Protein AF-A0A182EW85-F1 (afdb_monomer_lite)

pLDDT: mean 74.06, std 19.71, range [30.92, 94.31]

Secondary structure (DSSP, 8-state):
----B--PPBTTB--GGG--SPPBTTB-GGGEEET---TTSPPPSSGGGPPP-SEE-S---TT-GGGSS----EEEEEGGGTEEEEE-HHHHHHTT-EE-TT-SBGGG----SS-TTS----------B--B---

Organism: Onchocerca ochengi (NCBI:txid42157)

Sequence (135 aa):
SLIATLTRWKEDSPGPESRVSGAVCGQDPRYCENPVSVKPYEWPDDITQWPICKQRTLFVPENVVHMQCEITGRPCCIQLHGQCRITTRDYCDFVEGYFHENATLCSQVTLSSLLLLLTSVSLHMVVTAQKAVSQ

InterPro domains:
  IPR051512 Inactive Rhomboid [PTHR45965] (3-109)

Radius of gyration: 15.82 Å; chains: 1; bounding box: 42×37×42 Å

Structure (mmCIF, N/CA/C/O backbone):
data_AF-A0A182EW85-F1
#
_entry.id   AF-A0A182EW85-F1
#
loop_
_atom_site.group_PDB
_atom_site.id
_atom_site.type_symbol
_atom_site.label_atom_id
_atom_site.label_alt_id
_atom_site.label_comp_id
_atom_site.label_asym_id
_atom_site.label_entity_id
_atom_site.label_seq_id
_atom_site.pdbx_PDB_ins_code
_atom_site.Cartn_x
_atom_site.Cartn_y
_atom_site.Cartn_z
_atom_site.occupancy
_atom_site.B_iso_or_equiv
_atom_site.auth_seq_id
_atom_site.auth_comp_id
_atom_site.auth_asym_id
_atom_site.auth_atom_id
_atom_site.pdbx_PDB_model_num
ATOM 1 N N . SER A 1 1 ? -5.150 17.463 9.390 1.00 34.34 1 SER A N 1
ATOM 2 C CA . SER A 1 1 ? -5.128 16.078 8.886 1.00 34.34 1 SER A CA 1
ATOM 3 C C . SER A 1 1 ? -5.538 16.065 7.427 1.00 34.34 1 SER A C 1
ATOM 5 O O . SER A 1 1 ? -6.711 16.252 7.134 1.00 34.34 1 SER A O 1
ATOM 7 N N . LEU A 1 2 ? -4.576 15.973 6.506 1.00 38.72 2 LEU A N 1
ATOM 8 C CA . LEU A 1 2 ? -4.855 15.973 5.069 1.00 38.72 2 LEU A CA 1
ATOM 9 C C . LEU A 1 2 ? -5.273 14.565 4.636 1.00 38.72 2 LEU A C 1
ATOM 11 O O . LEU A 1 2 ? -4.494 13.619 4.713 1.00 38.72 2 LEU A O 1
ATOM 15 N N . ILE A 1 3 ? -6.529 14.440 4.210 1.00 44.56 3 ILE A N 1
ATOM 16 C CA . ILE A 1 3 ? -7.069 13.230 3.594 1.00 44.56 3 ILE A CA 1
ATOM 17 C C . ILE A 1 3 ? -6.545 13.195 2.154 1.00 44.56 3 ILE A C 1
ATOM 19 O O . ILE A 1 3 ? -7.047 13.907 1.293 1.00 44.56 3 ILE A O 1
ATOM 23 N N . ALA A 1 4 ? -5.487 12.410 1.964 1.00 45.41 4 ALA A N 1
ATOM 24 C CA . ALA A 1 4 ? -4.937 11.803 0.752 1.00 45.41 4 ALA A CA 1
ATOM 25 C C . ALA A 1 4 ? -5.595 12.035 -0.635 1.00 45.41 4 ALA A C 1
ATOM 27 O O . ALA A 1 4 ? -6.814 12.110 -0.728 1.00 45.41 4 ALA A O 1
ATOM 28 N N . THR A 1 5 ? -4.826 11.961 -1.744 1.00 40.28 5 THR A N 1
ATOM 29 C CA . THR A 1 5 ? -5.319 12.013 -3.153 1.00 40.28 5 THR A CA 1
ATOM 30 C C . THR A 1 5 ? -5.075 10.691 -3.931 1.00 40.28 5 THR A C 1
ATOM 32 O O . THR A 1 5 ? -4.118 9.985 -3.654 1.00 40.28 5 THR A O 1
ATOM 35 N N . LEU A 1 6 ? -5.988 10.275 -4.830 1.00 49.28 6 LEU A N 1
ATOM 36 C CA . LEU A 1 6 ? -5.837 9.084 -5.688 1.00 49.28 6 LEU A CA 1
ATOM 37 C C . LEU A 1 6 ? -5.492 9.618 -7.071 1.00 49.28 6 LEU A C 1
ATOM 39 O O . LEU A 1 6 ? -6.305 10.346 -7.643 1.00 49.28 6 LEU A O 1
ATOM 43 N N . THR A 1 7 ? -4.340 9.247 -7.612 1.00 49.81 7 THR A N 1
ATOM 44 C CA . THR A 1 7 ? -4.002 9.572 -8.998 1.00 49.81 7 THR A CA 1
ATOM 45 C C . THR A 1 7 ? -4.468 8.417 -9.869 1.00 49.81 7 THR A C 1
ATOM 47 O O . THR A 1 7 ? -3.888 7.341 -9.823 1.00 49.81 7 THR A O 1
ATOM 50 N N . ARG A 1 8 ? -5.550 8.605 -10.630 1.00 54.75 8 ARG A N 1
ATOM 51 C CA . ARG A 1 8 ? -5.900 7.696 -11.730 1.00 54.75 8 ARG A CA 1
ATOM 52 C C . ARG A 1 8 ? -5.219 8.188 -12.997 1.00 54.75 8 ARG A C 1
ATOM 54 O O . ARG A 1 8 ? -5.334 9.370 -13.319 1.00 54.75 8 ARG A O 1
ATOM 61 N N . TRP A 1 9 ? -4.552 7.284 -13.703 1.00 63.78 9 TRP A N 1
ATOM 62 C CA . TRP A 1 9 ? -4.160 7.534 -15.084 1.00 63.78 9 TRP A CA 1
ATOM 63 C C . TRP A 1 9 ? -5.412 7.452 -15.956 1.00 63.78 9 TRP A C 1
ATOM 65 O O . TRP A 1 9 ? -6.388 6.787 -15.598 1.00 63.78 9 TRP A O 1
ATOM 75 N N . LYS A 1 10 ? -5.424 8.182 -17.064 1.00 59.06 10 LYS A N 1
ATOM 76 C CA . LYS A 1 10 ? -6.535 8.114 -18.012 1.00 59.06 10 LYS A CA 1
ATOM 77 C C . LYS A 1 10 ? -6.155 7.186 -19.164 1.00 59.06 10 LYS A C 1
ATOM 79 O O . LYS A 1 10 ? -4.975 7.008 -19.439 1.00 59.06 10 LYS A O 1
ATOM 84 N N . GLU A 1 11 ? -7.138 6.623 -19.860 1.00 68.44 11 GLU A N 1
ATOM 85 C CA . GLU A 1 11 ? -6.886 5.745 -21.017 1.00 68.44 11 GLU A CA 1
ATOM 86 C C . GLU A 1 11 ? -6.119 6.453 -22.148 1.00 68.44 11 GLU A C 1
ATOM 88 O O . GLU A 1 11 ? -5.304 5.835 -22.825 1.00 68.44 11 GLU A O 1
ATOM 93 N N . ASP A 1 12 ? -6.330 7.761 -22.316 1.00 70.88 12 ASP A N 1
ATOM 94 C CA . ASP A 1 12 ? -5.635 8.622 -23.281 1.00 70.88 12 ASP A CA 1
ATOM 95 C C . ASP A 1 12 ? -4.228 9.051 -22.822 1.00 70.88 12 ASP A C 1
ATOM 97 O O . ASP A 1 12 ? -3.458 9.611 -23.601 1.00 70.88 12 ASP A O 1
ATOM 101 N N . SER A 1 13 ? -3.877 8.790 -21.561 1.00 67.00 13 SER A N 1
ATOM 102 C CA . SER A 1 13 ? -2.577 9.098 -20.953 1.00 67.00 13 SER A CA 1
ATOM 103 C C . SER A 1 13 ? -2.220 8.038 -19.901 1.00 67.00 13 SER A C 1
ATOM 105 O O . SER A 1 13 ? -2.213 8.328 -18.696 1.00 67.00 13 SER A O 1
ATOM 107 N N . PRO A 1 14 ? -1.977 6.786 -20.340 1.00 72.44 14 PRO A N 1
ATOM 108 C CA . PRO A 1 14 ? -1.742 5.685 -19.427 1.00 72.44 14 PRO A CA 1
ATOM 109 C C . PRO A 1 14 ? -0.405 5.861 -18.708 1.00 72.44 14 PRO A C 1
ATOM 111 O O . PRO A 1 14 ? 0.536 6.484 -19.210 1.00 72.44 14 PRO A O 1
ATOM 114 N N . GLY A 1 15 ? -0.327 5.291 -17.512 1.00 69.88 15 GLY A N 1
ATOM 115 C CA . GLY A 1 15 ? 0.903 5.234 -16.747 1.00 69.88 15 GLY A CA 1
ATOM 116 C C . GLY A 1 15 ? 1.943 4.307 -17.390 1.00 69.88 15 GLY A C 1
ATOM 117 O O . GLY A 1 15 ? 1.720 3.705 -18.447 1.00 69.88 15 GLY A O 1
ATOM 118 N N . PRO A 1 16 ? 3.103 4.151 -16.734 1.00 73.75 16 PRO A N 1
ATOM 119 C CA . PRO A 1 16 ? 4.112 3.174 -17.129 1.00 73.75 16 PRO A CA 1
ATOM 120 C C . PRO A 1 16 ? 3.499 1.783 -17.364 1.00 73.75 16 PRO A C 1
ATOM 122 O O . PRO A 1 16 ? 2.570 1.392 -16.661 1.00 73.75 16 PRO A O 1
ATOM 125 N N . GLU A 1 17 ? 4.016 1.046 -18.351 1.00 77.25 17 GLU A N 1
ATOM 126 C CA . GLU A 1 17 ? 3.498 -0.276 -18.764 1.00 77.25 17 GLU A CA 1
ATOM 127 C C . GLU A 1 17 ? 2.049 -0.264 -19.290 1.00 77.25 17 GLU A C 1
ATOM 129 O O . GLU A 1 17 ? 1.390 -1.297 -19.323 1.00 77.25 17 GLU A O 1
ATOM 134 N N . SER A 1 18 ? 1.559 0.888 -19.761 1.00 78.19 18 SER A N 1
ATOM 135 C CA . SER A 1 18 ? 0.183 1.068 -20.260 1.00 78.19 18 SER A CA 1
ATOM 136 C C . SER A 1 18 ? -0.898 0.851 -19.195 1.00 78.19 18 SER A C 1
ATOM 138 O O . SER A 1 18 ? -2.044 0.547 -19.524 1.00 78.19 18 SER A O 1
ATOM 140 N N . ARG A 1 19 ? -0.543 1.009 -17.915 1.00 76.81 19 ARG A N 1
ATOM 141 C CA . ARG A 1 19 ? -1.487 0.857 -16.809 1.00 76.81 19 ARG A CA 1
ATOM 142 C C . ARG A 1 19 ? -2.470 2.018 -16.748 1.00 76.81 19 ARG A C 1
ATOM 144 O O . ARG A 1 19 ? -2.070 3.182 -16.819 1.00 76.81 19 ARG A O 1
ATOM 151 N N . VAL A 1 20 ? -3.748 1.708 -16.564 1.00 73.56 20 VAL A N 1
ATOM 152 C CA . VAL A 1 20 ? -4.812 2.713 -16.368 1.00 73.56 20 VAL A CA 1
ATOM 153 C C . VAL A 1 20 ? -5.133 2.885 -14.888 1.00 73.56 20 VAL A C 1
ATOM 155 O O . VAL A 1 20 ? -5.518 3.968 -14.437 1.00 73.56 20 VAL A O 1
ATOM 158 N N . SER A 1 21 ? -4.875 1.849 -14.094 1.00 69.19 21 SER A N 1
ATOM 159 C CA . SER A 1 21 ? -4.920 1.947 -12.645 1.00 69.19 21 SER A CA 1
ATOM 160 C C . SER A 1 21 ? -3.631 2.582 -12.109 1.00 69.19 21 SER A C 1
ATOM 162 O O . SER A 1 21 ? -2.514 2.229 -12.486 1.00 69.19 21 SER A O 1
ATOM 164 N N . GLY A 1 22 ? -3.792 3.590 -11.252 1.00 64.56 22 GLY A N 1
ATOM 165 C CA . GLY A 1 22 ? -2.688 4.366 -10.693 1.00 64.56 22 GLY A CA 1
ATOM 166 C C . GLY A 1 22 ? -1.831 3.606 -9.690 1.00 64.56 22 GLY A C 1
ATOM 1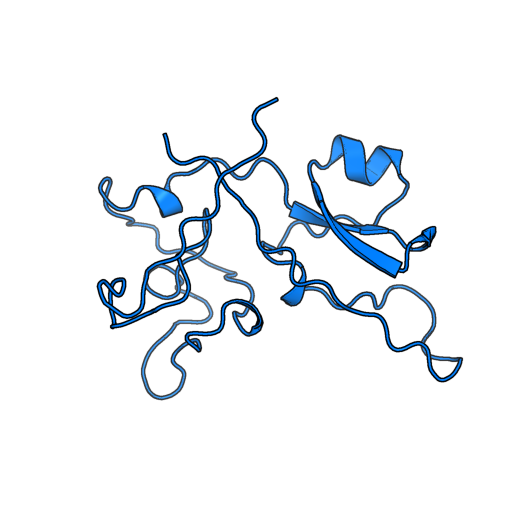67 O O . GLY A 1 22 ? -2.301 2.677 -9.036 1.00 64.56 22 GLY A O 1
ATOM 168 N N . ALA A 1 23 ? -0.582 4.050 -9.526 1.00 65.19 23 ALA A N 1
ATOM 169 C CA . ALA A 1 23 ? 0.268 3.560 -8.453 1.00 65.19 23 ALA A CA 1
ATOM 170 C C . ALA A 1 23 ? -0.246 4.051 -7.092 1.00 65.19 23 ALA A C 1
ATOM 172 O O . ALA A 1 23 ? -0.733 5.178 -6.959 1.00 65.19 23 ALA A O 1
ATOM 173 N N . VAL A 1 24 ? -0.139 3.189 -6.085 1.00 74.56 24 VAL A N 1
ATOM 174 C CA . VAL A 1 24 ? -0.579 3.464 -4.717 1.00 74.56 24 VAL A CA 1
ATOM 175 C C . VAL A 1 24 ? 0.650 3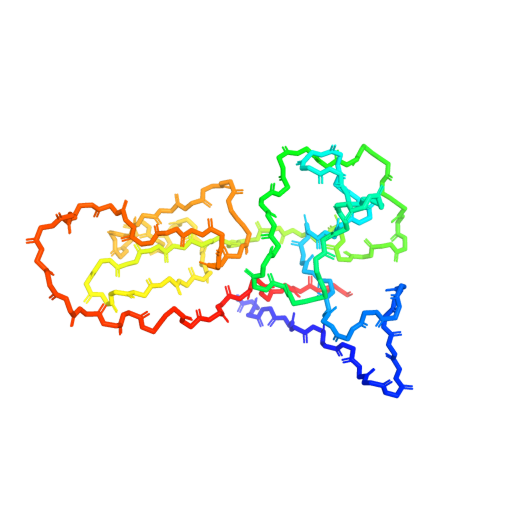.798 -3.886 1.00 74.56 24 VAL A C 1
ATOM 177 O O . VAL A 1 24 ? 1.751 3.323 -4.156 1.00 74.56 24 VAL A O 1
ATOM 180 N N . CYS A 1 25 ? 0.488 4.639 -2.871 1.00 78.81 25 CYS A N 1
ATOM 181 C CA . CYS A 1 25 ? 1.606 4.954 -1.999 1.00 78.81 25 CYS A CA 1
ATOM 182 C C . CYS A 1 25 ? 2.236 3.705 -1.386 1.00 78.81 25 CYS A C 1
ATOM 184 O O . CYS A 1 25 ? 1.555 2.882 -0.775 1.00 78.81 25 CYS A O 1
ATOM 186 N N . GLY A 1 26 ? 3.547 3.577 -1.570 1.00 80.44 26 GLY A N 1
ATOM 187 C CA . GLY A 1 26 ? 4.341 2.471 -1.060 1.00 80.44 26 GLY A CA 1
ATOM 188 C C . GLY A 1 26 ? 4.067 1.135 -1.750 1.00 80.44 26 GLY A C 1
ATOM 189 O O . GLY A 1 26 ? 4.593 0.118 -1.287 1.00 80.44 26 GLY A O 1
ATOM 190 N N . GLN A 1 27 ? 3.276 1.114 -2.833 1.00 84.19 27 GLN A N 1
ATOM 191 C CA . GLN A 1 27 ? 2.995 -0.091 -3.599 1.00 84.19 27 GLN A CA 1
ATOM 192 C C . GLN A 1 27 ? 3.014 0.156 -5.107 1.00 84.19 27 GLN A C 1
ATOM 194 O O . GLN A 1 27 ? 2.212 0.897 -5.671 1.00 84.19 27 GLN A O 1
ATOM 199 N N . ASP A 1 28 ? 3.932 -0.543 -5.758 1.00 87.12 28 ASP A N 1
ATOM 200 C CA . ASP A 1 28 ? 4.111 -0.540 -7.197 1.00 87.12 28 ASP A CA 1
ATOM 201 C C . ASP A 1 28 ? 4.721 -1.894 -7.598 1.00 87.12 28 ASP A C 1
ATOM 203 O O . ASP A 1 28 ? 5.746 -2.279 -7.018 1.00 87.12 28 ASP A O 1
ATOM 207 N N . PRO A 1 29 ? 4.123 -2.620 -8.560 1.00 90.00 29 PRO A N 1
ATOM 208 C CA . PRO A 1 29 ? 4.611 -3.922 -9.009 1.00 90.00 29 PRO A CA 1
ATOM 209 C C . PRO A 1 29 ? 6.083 -3.908 -9.443 1.00 90.00 29 PRO A C 1
ATOM 211 O O . PRO A 1 29 ? 6.792 -4.896 -9.256 1.00 90.00 29 PRO A O 1
ATOM 214 N N . ARG A 1 30 ? 6.562 -2.775 -9.974 1.00 89.69 30 ARG A N 1
ATOM 215 C CA . ARG A 1 30 ? 7.932 -2.600 -10.484 1.00 89.69 30 ARG A CA 1
ATOM 216 C C . ARG A 1 30 ? 8.980 -2.533 -9.376 1.00 89.69 30 ARG A C 1
ATOM 218 O O . ARG A 1 30 ? 10.158 -2.752 -9.634 1.00 89.69 30 ARG A O 1
ATOM 225 N N . TYR A 1 31 ? 8.557 -2.220 -8.152 1.00 91.50 31 TYR A N 1
ATOM 226 C CA . TYR A 1 31 ? 9.433 -1.994 -7.000 1.00 91.50 31 TYR A CA 1
ATOM 227 C C . TYR A 1 31 ? 9.186 -3.012 -5.873 1.00 91.50 31 TYR A C 1
ATOM 229 O O . TYR A 1 31 ? 9.596 -2.786 -4.730 1.00 91.50 31 TYR A O 1
ATOM 237 N N . CYS A 1 32 ? 8.533 -4.138 -6.184 1.00 92.19 32 CYS A N 1
ATOM 238 C CA . CYS A 1 32 ? 8.324 -5.250 -5.262 1.00 92.19 32 CYS A CA 1
ATOM 239 C C . CYS A 1 32 ? 9.207 -6.457 -5.618 1.00 92.19 32 CYS A C 1
ATOM 241 O O . CYS A 1 32 ? 9.131 -6.989 -6.722 1.00 92.19 32 CYS A O 1
ATOM 243 N N . GLU A 1 33 ? 10.014 -6.920 -4.664 1.00 94.31 33 GLU A N 1
ATOM 244 C CA . GLU A 1 33 ? 10.867 -8.109 -4.799 1.00 94.31 33 GLU A CA 1
ATOM 245 C C . GLU A 1 33 ? 10.128 -9.401 -4.421 1.00 94.31 33 GLU A C 1
ATOM 247 O O . GLU A 1 33 ? 10.491 -10.489 -4.865 1.00 94.31 33 GLU A O 1
ATOM 252 N N . ASN A 1 34 ? 9.076 -9.308 -3.601 1.00 93.62 34 ASN A N 1
ATOM 253 C CA . ASN A 1 34 ? 8.292 -10.470 -3.193 1.00 93.62 34 ASN A CA 1
ATOM 254 C C . ASN A 1 34 ? 6.812 -10.112 -2.954 1.00 93.62 34 ASN A C 1
ATOM 256 O O . ASN A 1 34 ? 6.520 -9.454 -1.950 1.00 93.62 34 ASN A O 1
ATOM 260 N N . PRO A 1 35 ? 5.872 -10.579 -3.800 1.00 94.12 35 PRO A N 1
ATOM 261 C CA . PRO A 1 35 ? 6.101 -11.305 -5.052 1.00 94.12 35 PRO A CA 1
ATOM 262 C C . PRO A 1 35 ? 6.544 -10.361 -6.179 1.00 94.12 35 PRO A C 1
ATOM 264 O O . PRO A 1 35 ? 5.980 -9.285 -6.351 1.00 94.12 35 PRO A O 1
ATOM 267 N N . VAL A 1 36 ? 7.519 -10.786 -6.977 1.00 93.62 36 VAL A N 1
ATOM 268 C CA . VAL A 1 36 ? 7.948 -10.050 -8.174 1.00 93.62 36 VAL A CA 1
ATOM 269 C C . VAL A 1 36 ? 6.828 -10.023 -9.228 1.00 93.62 36 VAL A C 1
ATOM 271 O O . VAL A 1 36 ? 6.140 -11.023 -9.427 1.00 93.62 36 VAL A O 1
ATOM 274 N N . SER A 1 37 ? 6.673 -8.894 -9.927 1.00 92.88 37 SER A N 1
ATOM 275 C CA . SER A 1 37 ? 5.769 -8.748 -11.077 1.00 92.88 37 SER A CA 1
ATOM 276 C C . SER A 1 37 ? 6.538 -8.864 -12.393 1.00 92.88 37 SER A C 1
ATOM 278 O O . SER A 1 37 ? 6.984 -7.862 -12.946 1.00 92.88 37 SER A O 1
ATOM 280 N N . VAL A 1 38 ? 6.699 -10.081 -12.908 1.00 92.38 38 VAL A N 1
ATOM 281 C CA . VAL A 1 38 ? 7.330 -10.345 -14.216 1.00 92.38 38 VAL A CA 1
ATOM 282 C C . VAL A 1 38 ? 6.598 -11.462 -14.940 1.00 92.38 38 VAL A C 1
ATOM 284 O O . VAL A 1 38 ? 5.975 -12.313 -14.306 1.00 92.38 38 VAL A O 1
ATOM 287 N N . LYS A 1 39 ? 6.712 -11.506 -16.271 1.00 90.12 39 LYS A N 1
ATOM 288 C CA . LYS A 1 39 ? 6.093 -12.560 -17.086 1.00 90.12 39 LYS A CA 1
ATOM 289 C C . LYS A 1 39 ? 6.508 -13.964 -16.623 1.00 90.12 39 LYS A C 1
ATOM 291 O O . LYS A 1 39 ? 7.698 -14.190 -16.398 1.00 90.12 39 LYS A O 1
ATOM 296 N N . PRO A 1 40 ? 5.565 -14.924 -16.538 1.00 90.75 40 PRO A N 1
ATOM 297 C CA . PRO A 1 40 ? 4.131 -14.821 -16.862 1.00 90.75 40 PRO A CA 1
ATOM 298 C C . PRO A 1 40 ? 3.231 -14.357 -15.694 1.00 90.75 40 PRO A C 1
ATOM 300 O O . PRO A 1 40 ? 2.017 -14.297 -15.856 1.00 90.75 40 PRO A O 1
ATOM 303 N N . TYR A 1 41 ? 3.797 -14.045 -14.527 1.00 90.62 41 TYR A N 1
ATOM 304 C CA . TYR A 1 41 ? 3.084 -13.704 -13.289 1.00 90.62 41 TYR A CA 1
ATOM 305 C C . TYR A 1 41 ? 3.081 -12.189 -13.029 1.00 90.62 41 TYR A C 1
ATOM 307 O O . TYR A 1 41 ? 3.399 -11.722 -11.934 1.00 90.62 41 TYR A O 1
ATOM 315 N N . GLU A 1 42 ? 2.764 -11.408 -14.060 1.00 92.50 42 GLU A N 1
ATOM 316 C CA . GLU A 1 42 ? 2.633 -9.957 -13.932 1.00 92.50 42 GLU A CA 1
ATOM 317 C C . GLU A 1 42 ? 1.441 -9.630 -13.032 1.00 92.50 42 GLU A C 1
ATOM 319 O O . GLU A 1 42 ? 0.377 -10.250 -13.125 1.00 92.50 42 GLU A O 1
ATOM 324 N N . TRP A 1 43 ? 1.605 -8.647 -12.149 1.00 91.31 43 TRP A N 1
ATOM 325 C CA . TRP A 1 43 ? 0.477 -8.163 -11.370 1.00 91.31 43 TRP A CA 1
ATOM 326 C C . TRP A 1 43 ? -0.543 -7.549 -12.336 1.00 91.31 43 TRP A C 1
ATOM 328 O O . TRP A 1 43 ? -0.153 -6.810 -13.243 1.00 91.31 43 TRP A O 1
ATOM 338 N N . PRO A 1 44 ? -1.842 -7.808 -12.168 1.00 89.56 44 PRO A N 1
ATOM 339 C CA . PRO A 1 44 ? -2.868 -7.287 -13.069 1.00 89.56 44 PRO A CA 1
ATOM 340 C C . PRO A 1 44 ? -2.948 -5.757 -13.014 1.00 89.56 44 PRO A C 1
ATOM 342 O O . PRO A 1 44 ? -2.499 -5.138 -12.046 1.00 89.56 44 PRO A O 1
ATOM 345 N N . ASP A 1 45 ? -3.513 -5.127 -14.051 1.00 84.50 45 ASP A N 1
ATOM 346 C CA . ASP A 1 45 ? -3.777 -3.681 -14.018 1.00 84.50 45 ASP A CA 1
ATOM 347 C C . ASP A 1 45 ? -4.729 -3.321 -12.875 1.00 84.50 45 ASP A C 1
ATOM 349 O O . ASP A 1 45 ? -4.459 -2.398 -12.117 1.00 84.50 45 ASP A O 1
ATOM 353 N N . ASP A 1 46 ? -5.776 -4.125 -12.690 1.00 84.06 46 ASP A N 1
ATOM 354 C CA . ASP A 1 46 ? -6.733 -3.970 -11.603 1.00 84.06 46 ASP A CA 1
ATOM 355 C C . ASP A 1 46 ? -6.049 -4.035 -10.222 1.00 84.06 46 ASP A C 1
ATOM 357 O O . ASP A 1 46 ? -5.672 -5.105 -9.734 1.00 84.06 46 ASP A O 1
ATOM 361 N N . ILE A 1 47 ? -5.938 -2.871 -9.568 1.00 81.75 47 ILE A N 1
ATOM 362 C CA . ILE A 1 47 ? -5.328 -2.715 -8.236 1.00 81.75 47 ILE A CA 1
ATOM 363 C C . ILE A 1 47 ? -6.016 -3.559 -7.166 1.00 81.75 47 ILE A C 1
ATOM 365 O O . ILE A 1 47 ? -5.403 -3.888 -6.153 1.00 81.75 47 ILE A O 1
ATOM 369 N N . THR A 1 48 ? -7.281 -3.938 -7.364 1.00 81.94 48 THR A N 1
ATOM 370 C CA . THR A 1 48 ? -7.994 -4.785 -6.402 1.00 81.94 48 THR A CA 1
ATOM 371 C C . THR A 1 48 ? -7.371 -6.166 -6.294 1.00 81.94 48 THR A C 1
ATOM 373 O O . THR A 1 48 ? -7.433 -6.788 -5.238 1.00 81.94 48 THR A O 1
ATOM 376 N N . GLN A 1 49 ? -6.719 -6.615 -7.361 1.00 86.44 49 GLN A N 1
ATOM 377 C CA . GLN A 1 49 ? -6.113 -7.932 -7.470 1.00 86.44 49 GLN A CA 1
ATOM 378 C C . GLN A 1 49 ? -4.619 -7.920 -7.104 1.00 86.44 49 GLN A C 1
ATOM 380 O O . GLN A 1 49 ? -3.934 -8.931 -7.258 1.00 86.44 49 GLN A O 1
ATOM 385 N N . TRP A 1 50 ? -4.080 -6.787 -6.638 1.00 88.69 50 TRP A N 1
ATOM 386 C CA . TRP A 1 50 ? -2.671 -6.696 -6.265 1.00 88.69 50 TRP A CA 1
ATOM 387 C C . TRP A 1 50 ? -2.374 -7.480 -4.979 1.00 88.69 50 TRP A C 1
ATOM 389 O O . TRP A 1 50 ? -3.018 -7.244 -3.949 1.00 88.69 50 TRP A O 1
ATOM 399 N N . PRO A 1 51 ? -1.363 -8.366 -4.983 1.00 91.31 51 PRO A N 1
ATOM 400 C CA . PRO A 1 51 ? -0.944 -9.066 -3.780 1.00 91.31 51 PRO A CA 1
ATOM 401 C C . PRO A 1 51 ? -0.254 -8.115 -2.794 1.00 91.31 51 PRO A C 1
ATOM 403 O O . PRO A 1 51 ? 0.159 -7.003 -3.126 1.00 91.31 51 PRO A O 1
ATOM 406 N N . ILE A 1 52 ? -0.082 -8.583 -1.559 1.00 91.00 52 ILE A N 1
ATOM 407 C CA . ILE A 1 52 ? 0.720 -7.876 -0.560 1.00 91.00 52 ILE A CA 1
ATOM 408 C C . ILE A 1 52 ? 2.193 -7.921 -0.977 1.00 91.00 52 ILE A C 1
ATOM 410 O O . ILE A 1 52 ? 2.779 -9.003 -1.068 1.00 91.00 52 ILE A O 1
ATOM 414 N N . CYS A 1 53 ? 2.806 -6.747 -1.152 1.00 91.50 53 CYS A N 1
ATOM 415 C CA . CYS A 1 53 ? 4.255 -6.643 -1.284 1.00 91.50 53 CYS A CA 1
ATOM 416 C C . CYS A 1 53 ? 4.933 -6.883 0.071 1.00 91.50 53 CYS A C 1
ATOM 418 O O . CYS A 1 53 ? 4.884 -6.031 0.958 1.00 91.50 53 CYS A O 1
ATOM 420 N N . LYS A 1 54 ? 5.575 -8.040 0.229 1.00 91.81 54 LYS A N 1
ATOM 421 C CA . LYS A 1 54 ? 6.282 -8.448 1.453 1.00 91.81 54 LYS A CA 1
ATOM 422 C C . LYS A 1 54 ? 7.672 -7.830 1.550 1.00 91.81 54 LYS A C 1
ATOM 424 O O . LYS A 1 54 ? 8.148 -7.566 2.648 1.00 91.81 54 LYS A O 1
ATOM 429 N N . GLN A 1 55 ? 8.315 -7.619 0.405 1.00 91.06 55 GLN A N 1
ATOM 430 C CA . GLN A 1 55 ? 9.660 -7.065 0.318 1.00 91.06 55 GLN A CA 1
ATOM 431 C C . GLN A 1 55 ? 9.721 -6.076 -0.839 1.00 91.06 55 GLN A C 1
ATOM 433 O O . GLN A 1 55 ? 9.469 -6.445 -1.985 1.00 91.06 55 GLN A O 1
ATOM 438 N N . ARG A 1 56 ? 10.028 -4.816 -0.528 1.00 88.38 56 ARG A N 1
ATOM 439 C CA . ARG A 1 56 ? 10.284 -3.777 -1.530 1.00 88.38 56 ARG A CA 1
ATOM 440 C C . ARG A 1 56 ? 11.745 -3.801 -1.936 1.00 88.38 56 ARG A C 1
ATOM 442 O O . ARG A 1 56 ? 12.594 -4.197 -1.140 1.00 88.38 56 ARG A O 1
ATOM 449 N N . THR A 1 57 ? 12.024 -3.306 -3.133 1.00 89.19 57 THR A N 1
ATOM 450 C CA . THR A 1 57 ? 13.408 -3.079 -3.535 1.00 89.19 57 THR A CA 1
ATOM 451 C C . THR A 1 57 ? 14.079 -2.013 -2.674 1.00 89.19 57 THR A C 1
ATOM 453 O O . THR A 1 57 ? 13.445 -1.043 -2.250 1.00 89.19 57 THR A O 1
ATOM 456 N N . LEU A 1 58 ? 15.374 -2.202 -2.417 1.00 85.56 58 LEU A N 1
ATOM 457 C CA . LEU A 1 58 ? 16.202 -1.253 -1.669 1.00 85.56 58 LEU A CA 1
ATOM 458 C C . LEU A 1 58 ? 16.488 0.029 -2.463 1.00 85.56 58 LEU A C 1
ATOM 460 O O . LEU A 1 58 ? 16.796 1.058 -1.867 1.00 85.56 58 LEU A O 1
ATOM 464 N N . PHE A 1 59 ? 16.377 -0.025 -3.793 1.00 87.62 59 PHE A N 1
ATOM 465 C CA . PHE A 1 59 ? 16.736 1.075 -4.683 1.00 87.62 59 PHE A CA 1
ATOM 466 C C . PHE A 1 59 ? 15.515 1.554 -5.467 1.00 87.62 59 PHE A C 1
ATOM 468 O O . PHE A 1 59 ? 15.218 1.080 -6.562 1.00 87.62 59 PHE A O 1
ATOM 475 N N . VAL A 1 60 ? 14.810 2.525 -4.893 1.00 87.88 60 VAL A N 1
ATOM 476 C CA . VAL A 1 60 ? 13.737 3.259 -5.565 1.00 87.88 60 VAL A CA 1
ATOM 477 C C . VAL A 1 60 ? 14.286 4.629 -5.981 1.00 87.88 60 VAL A C 1
ATOM 479 O O . VAL A 1 60 ? 14.708 5.385 -5.108 1.00 87.88 60 VAL A O 1
ATOM 482 N N . PRO A 1 61 ? 14.291 4.974 -7.280 1.00 89.62 61 PRO A N 1
ATOM 483 C CA . PRO A 1 61 ? 14.714 6.297 -7.736 1.00 89.62 61 PRO A CA 1
ATOM 484 C C . PRO A 1 61 ? 13.877 7.440 -7.130 1.00 89.62 61 PRO A C 1
ATOM 486 O O . PRO A 1 61 ? 12.658 7.319 -7.001 1.00 89.62 61 PRO A O 1
ATOM 489 N N . GLU A 1 62 ? 14.510 8.581 -6.831 1.00 86.19 62 GLU A N 1
ATOM 490 C CA . GLU A 1 62 ? 13.867 9.757 -6.205 1.00 86.19 62 GLU A CA 1
ATOM 491 C C . GLU A 1 62 ? 12.732 10.375 -7.043 1.00 86.19 62 GLU A C 1
ATOM 493 O O . GLU A 1 62 ? 11.832 11.028 -6.522 1.00 86.19 62 GLU A O 1
ATOM 498 N N . ASN A 1 63 ? 12.698 10.139 -8.352 1.00 84.19 63 ASN A N 1
ATOM 499 C CA . ASN A 1 63 ? 11.603 10.609 -9.203 1.00 84.19 63 ASN A CA 1
ATOM 500 C C . ASN A 1 63 ? 10.339 9.725 -9.119 1.00 84.19 63 ASN A C 1
ATOM 502 O O . ASN A 1 63 ? 9.320 10.049 -9.729 1.00 84.19 63 ASN A O 1
ATOM 506 N N . VAL A 1 64 ? 10.379 8.615 -8.374 1.00 85.12 64 VAL A N 1
ATOM 507 C CA . VAL A 1 64 ? 9.243 7.707 -8.147 1.00 85.12 64 VAL A CA 1
ATOM 508 C C . VAL A 1 64 ? 8.547 8.103 -6.845 1.00 85.12 64 VAL A C 1
ATOM 510 O O . VAL A 1 64 ? 8.649 7.435 -5.814 1.00 85.12 64 VAL A O 1
ATOM 513 N N . VAL A 1 65 ? 7.866 9.247 -6.882 1.00 81.94 65 VAL A N 1
ATOM 514 C CA . VAL A 1 65 ? 7.348 9.938 -5.687 1.00 81.94 65 VAL A CA 1
ATOM 515 C C . VAL A 1 65 ? 6.353 9.108 -4.874 1.00 81.94 65 VAL A C 1
ATOM 517 O O . VAL A 1 65 ? 6.367 9.139 -3.645 1.00 81.94 65 VAL A O 1
ATOM 520 N N . HIS A 1 66 ? 5.522 8.292 -5.527 1.00 80.69 66 HIS A N 1
ATOM 521 C CA . HIS A 1 66 ? 4.545 7.439 -4.840 1.00 80.69 66 HIS A CA 1
ATOM 522 C C . HIS A 1 66 ? 5.197 6.295 -4.061 1.00 80.69 66 HIS A C 1
ATOM 524 O O . HIS A 1 66 ? 4.546 5.700 -3.214 1.00 80.69 66 HIS A O 1
ATOM 530 N N . MET A 1 67 ? 6.468 5.981 -4.302 1.00 85.50 67 MET A N 1
ATOM 531 C CA . MET A 1 67 ? 7.204 4.995 -3.507 1.00 85.50 67 MET A CA 1
ATOM 532 C C . MET A 1 67 ? 7.975 5.624 -2.335 1.00 85.50 67 MET A C 1
ATOM 534 O O . MET A 1 67 ? 8.448 4.890 -1.472 1.00 85.50 67 MET A O 1
ATOM 538 N N . GLN A 1 68 ? 8.063 6.958 -2.278 1.00 83.25 68 GLN A N 1
ATOM 539 C CA . GLN A 1 68 ? 8.699 7.735 -1.197 1.00 83.25 68 GLN A CA 1
ATOM 540 C C . GLN A 1 68 ? 7.702 8.351 -0.209 1.00 83.25 68 GLN A C 1
ATOM 542 O O . GLN A 1 68 ? 8.086 9.040 0.731 1.00 83.25 68 GLN A O 1
ATOM 547 N N . CYS A 1 69 ? 6.413 8.138 -0.429 1.00 79.94 69 CYS A N 1
ATOM 548 C CA . CYS A 1 69 ? 5.366 8.635 0.446 1.00 79.94 69 CYS A CA 1
ATOM 549 C C . CYS A 1 69 ? 5.435 8.019 1.858 1.00 79.94 69 CYS A C 1
ATOM 551 O O . CYS A 1 69 ? 5.864 6.880 2.064 1.00 79.94 69 CYS A O 1
ATOM 553 N N . GLU A 1 70 ? 4.910 8.754 2.834 1.00 82.62 70 GLU A N 1
ATOM 554 C CA . GLU A 1 70 ? 4.705 8.254 4.190 1.00 82.62 70 GLU A CA 1
ATOM 555 C C . GLU A 1 70 ? 3.337 7.559 4.301 1.00 82.62 70 GLU A C 1
ATOM 557 O O . GLU A 1 70 ? 2.286 8.170 4.082 1.00 82.62 70 GLU A O 1
ATOM 562 N N . ILE A 1 71 ? 3.332 6.268 4.651 1.00 80.44 71 ILE A N 1
ATOM 563 C CA . ILE A 1 71 ? 2.091 5.515 4.881 1.00 80.44 71 ILE A CA 1
ATOM 564 C C . ILE A 1 71 ? 1.542 5.883 6.263 1.00 80.44 71 ILE A C 1
ATOM 566 O O . ILE A 1 71 ? 2.007 5.374 7.279 1.00 80.44 71 ILE A O 1
ATOM 570 N N . THR A 1 72 ? 0.516 6.733 6.294 1.00 81.50 72 THR A N 1
ATOM 571 C CA . THR A 1 72 ? -0.107 7.219 7.541 1.00 81.50 72 THR A CA 1
ATOM 572 C C . THR A 1 72 ? -1.315 6.401 8.000 1.00 81.50 72 THR A C 1
ATOM 574 O O . THR A 1 72 ? -1.747 6.518 9.144 1.00 81.50 72 THR A O 1
ATOM 577 N N . GLY A 1 73 ? -1.876 5.551 7.142 1.00 86.62 73 GLY A N 1
ATOM 578 C CA . GLY A 1 73 ? -3.006 4.696 7.496 1.00 86.62 73 GLY A CA 1
ATOM 579 C C . GLY A 1 73 ? -2.996 3.399 6.712 1.00 86.62 73 GLY A C 1
ATOM 580 O O . GLY A 1 73 ? -2.463 3.374 5.611 1.00 86.62 73 GLY A O 1
ATOM 581 N N . ARG A 1 74 ? -3.576 2.333 7.263 1.00 89.69 74 ARG A N 1
ATOM 582 C CA . ARG A 1 74 ? -3.611 0.968 6.709 1.00 89.69 74 ARG A CA 1
ATOM 583 C C . ARG A 1 74 ? -5.024 0.385 6.767 1.00 89.69 74 ARG A C 1
ATOM 585 O O . ARG A 1 74 ? -5.890 0.987 7.409 1.00 89.69 74 ARG A O 1
ATOM 592 N N . PRO A 1 75 ? -5.289 -0.746 6.088 1.00 90.12 75 PRO A N 1
ATOM 593 C CA . PRO A 1 75 ? -6.576 -1.420 6.180 1.00 90.12 75 PRO A CA 1
ATOM 594 C C . PRO A 1 75 ? -6.954 -1.734 7.633 1.00 90.12 75 PRO A C 1
ATOM 596 O O . PRO A 1 75 ? -6.211 -2.385 8.365 1.00 90.12 75 PRO A O 1
ATOM 599 N N . CYS A 1 76 ? -8.128 -1.259 8.026 1.00 88.81 76 CYS A N 1
ATOM 600 C CA . CYS A 1 76 ? -8.781 -1.504 9.298 1.00 88.81 76 CYS A CA 1
ATOM 601 C C . CYS A 1 76 ? -10.154 -2.115 9.028 1.00 88.81 76 CYS A C 1
ATOM 603 O O . CYS A 1 76 ? -10.992 -1.510 8.349 1.00 88.81 76 CYS A O 1
ATOM 605 N N . CYS A 1 77 ? -10.373 -3.307 9.564 1.00 88.56 77 CYS A N 1
ATOM 606 C CA . CYS A 1 77 ? -11.596 -4.076 9.404 1.00 88.56 77 CYS A CA 1
ATOM 607 C C . CYS A 1 77 ? -12.487 -3.894 10.630 1.00 88.56 77 CYS A C 1
ATOM 609 O O . CYS A 1 77 ? -12.099 -4.268 11.734 1.00 88.56 77 CYS A O 1
ATOM 611 N N . ILE A 1 78 ? -13.677 -3.320 10.448 1.00 84.62 78 ILE A N 1
ATOM 612 C CA . ILE A 1 78 ? -14.574 -2.980 11.560 1.00 84.62 78 ILE A CA 1
ATOM 613 C C . ILE A 1 78 ? -15.774 -3.898 11.516 1.00 84.62 78 ILE A C 1
ATOM 615 O O . ILE A 1 78 ? -16.639 -3.780 10.643 1.00 84.62 78 ILE A O 1
ATOM 619 N N . GLN A 1 79 ? -15.818 -4.807 12.482 1.00 74.12 79 GLN A N 1
ATOM 620 C CA . GLN A 1 79 ? -16.780 -5.899 12.508 1.00 74.12 79 GLN A CA 1
ATOM 621 C C . GLN A 1 79 ? -18.228 -5.403 12.558 1.00 74.12 79 GLN A C 1
ATOM 623 O O . GLN A 1 79 ? -19.068 -5.909 11.820 1.00 74.12 79 GLN A O 1
ATOM 628 N N . LEU A 1 80 ? -18.500 -4.349 13.337 1.00 69.31 80 LEU A N 1
ATOM 629 C CA . LEU A 1 80 ? -19.839 -3.758 13.470 1.00 69.31 80 LEU A CA 1
ATOM 630 C C . LEU A 1 80 ? -20.413 -3.223 12.151 1.00 69.31 80 LEU A C 1
ATOM 632 O O . LEU A 1 80 ? -21.628 -3.178 11.984 1.00 69.31 80 LEU A O 1
ATOM 636 N N . HIS A 1 81 ? -19.554 -2.822 11.214 1.00 69.25 81 HIS A N 1
ATOM 637 C CA . HIS A 1 81 ? -19.971 -2.264 9.928 1.00 69.25 81 HIS A CA 1
ATOM 638 C C . HIS A 1 81 ? -19.742 -3.222 8.756 1.00 69.25 81 HIS A C 1
ATOM 640 O O . HIS A 1 81 ? -20.111 -2.889 7.632 1.00 69.25 81 HIS A O 1
ATOM 646 N N . GLY A 1 82 ? -19.108 -4.381 8.987 1.00 72.88 82 GLY A N 1
ATOM 647 C CA . GLY A 1 82 ? -18.703 -5.298 7.919 1.00 72.88 82 GLY A CA 1
ATOM 648 C C . GLY A 1 82 ? -17.841 -4.618 6.851 1.00 72.88 82 GLY A C 1
ATOM 649 O O . GLY A 1 82 ? -17.903 -4.989 5.682 1.00 72.88 82 GLY A O 1
ATOM 650 N N . GLN A 1 83 ? -17.089 -3.580 7.228 1.00 78.94 83 GLN A N 1
ATOM 651 C CA . GLN A 1 83 ? -16.397 -2.696 6.294 1.00 78.94 83 GLN A CA 1
ATOM 652 C C . GLN A 1 83 ? -14.897 -2.687 6.575 1.00 78.94 83 GLN A C 1
ATOM 654 O O . GLN A 1 83 ? -14.464 -2.576 7.723 1.00 78.94 83 GLN A O 1
ATOM 659 N N . CYS A 1 84 ? -14.111 -2.729 5.500 1.00 82.00 84 CYS A N 1
ATOM 660 C CA . CYS A 1 84 ? -12.708 -2.348 5.534 1.00 82.00 84 CYS A CA 1
ATOM 661 C C . CYS A 1 84 ? -12.548 -0.887 5.104 1.00 82.00 84 CYS A C 1
ATOM 663 O O . CYS A 1 84 ? -13.117 -0.448 4.097 1.00 82.00 84 CYS A O 1
ATOM 665 N N . ARG A 1 85 ? -11.753 -0.130 5.860 1.00 85.88 85 ARG A N 1
ATOM 666 C CA . ARG A 1 85 ? -11.338 1.227 5.498 1.00 85.88 85 ARG A CA 1
ATOM 667 C C . ARG A 1 85 ? -9.861 1.432 5.776 1.00 85.88 85 ARG A C 1
ATOM 669 O O . ARG A 1 85 ? -9.323 0.879 6.726 1.00 85.88 85 ARG A O 1
ATOM 676 N N . ILE A 1 86 ? -9.225 2.290 4.993 1.00 84.25 86 ILE A N 1
ATOM 677 C CA . ILE A 1 86 ? -7.864 2.739 5.274 1.00 84.25 86 ILE A CA 1
ATOM 678 C C . ILE A 1 86 ? -7.917 3.823 6.346 1.00 84.25 86 ILE A C 1
ATOM 680 O O . ILE A 1 86 ? -8.579 4.845 6.159 1.00 84.25 86 ILE A O 1
ATOM 684 N N . THR A 1 87 ? -7.232 3.620 7.466 1.00 87.00 87 THR A N 1
ATOM 685 C CA . THR A 1 87 ? -7.187 4.615 8.542 1.00 87.00 87 THR A CA 1
ATOM 686 C C . THR A 1 87 ? -5.952 4.467 9.429 1.00 87.00 87 THR A C 1
ATOM 688 O O . THR A 1 87 ? -5.170 3.540 9.239 1.00 87.00 87 THR A O 1
ATOM 691 N N . THR A 1 88 ? -5.730 5.400 10.355 1.00 89.56 88 THR A N 1
ATOM 692 C CA . THR A 1 88 ? -4.609 5.346 11.304 1.00 89.56 88 THR A CA 1
ATOM 693 C C . THR A 1 88 ? -4.790 4.195 12.295 1.00 89.56 88 THR A C 1
ATOM 695 O O . THR A 1 88 ? -5.911 3.742 12.538 1.00 89.56 88 THR A O 1
ATOM 698 N N . ARG A 1 89 ? -3.687 3.740 12.900 1.00 91.81 89 ARG A N 1
ATOM 699 C CA . ARG A 1 89 ? -3.730 2.749 13.984 1.00 91.81 89 ARG A CA 1
ATOM 700 C C . ARG A 1 89 ? -4.610 3.230 15.140 1.00 91.81 89 ARG A C 1
ATOM 702 O O . ARG A 1 89 ? -5.567 2.545 15.472 1.00 91.81 89 ARG A O 1
ATOM 709 N N . ASP A 1 90 ? -4.376 4.447 15.629 1.00 92.38 90 ASP A N 1
ATOM 710 C CA . ASP A 1 90 ? -5.125 5.032 16.751 1.00 92.38 90 ASP A CA 1
ATOM 711 C C . ASP A 1 90 ? -6.640 5.023 16.529 1.00 92.38 90 ASP A C 1
ATOM 713 O O . ASP A 1 90 ? -7.411 4.690 17.426 1.00 92.38 90 ASP A O 1
ATOM 717 N N . TYR A 1 91 ? -7.089 5.370 15.319 1.00 90.50 91 TYR A N 1
ATOM 718 C CA . TYR A 1 91 ? -8.514 5.366 15.021 1.00 90.50 91 TYR A CA 1
ATOM 719 C C . TYR A 1 91 ? -9.068 3.953 14.854 1.00 90.50 91 TYR A C 1
ATOM 721 O O . TYR A 1 91 ? -10.213 3.720 15.228 1.00 90.50 91 TYR A O 1
ATOM 729 N N . CYS A 1 92 ? -8.285 3.018 14.305 1.00 91.44 92 CYS A N 1
ATOM 730 C CA . CYS A 1 92 ? -8.689 1.617 14.227 1.00 91.44 92 CYS A CA 1
ATOM 731 C C . CYS A 1 92 ? -8.862 1.006 15.622 1.00 91.44 92 CYS A C 1
ATOM 733 O O . CYS A 1 92 ? -9.883 0.371 15.877 1.00 91.44 92 CYS A O 1
ATOM 735 N N . ASP A 1 93 ? -7.915 1.277 16.522 1.00 93.69 93 ASP A N 1
ATOM 736 C CA . ASP A 1 93 ? -7.946 0.821 17.910 1.00 93.69 93 ASP A CA 1
ATOM 737 C C . ASP A 1 93 ? -9.129 1.463 18.666 1.00 93.69 93 ASP A C 1
ATOM 739 O O . ASP A 1 93 ? -9.855 0.770 19.375 1.00 93.69 93 ASP A O 1
ATOM 743 N N . PHE A 1 94 ? -9.406 2.756 18.441 1.00 93.94 94 PHE A N 1
ATOM 744 C CA . PHE A 1 94 ? -10.558 3.462 19.028 1.00 93.94 94 PHE A CA 1
ATOM 745 C C . PHE A 1 94 ? -11.916 2.859 18.641 1.00 93.94 94 PHE A C 1
ATOM 747 O O . PHE A 1 94 ? -12.835 2.852 19.456 1.00 93.94 94 PHE A O 1
ATOM 754 N N . VAL A 1 95 ? -12.067 2.377 17.403 1.00 89.88 95 VAL A N 1
ATOM 755 C CA . VAL A 1 95 ? -13.316 1.741 16.945 1.00 89.88 95 VAL A CA 1
ATOM 756 C C . VAL A 1 95 ? -13.333 0.225 17.137 1.00 89.88 95 VAL A C 1
ATOM 758 O O . VAL A 1 95 ? -14.195 -0.440 16.560 1.00 89.88 95 VAL A O 1
ATOM 761 N N . GLU A 1 96 ? -12.368 -0.317 17.884 1.00 91.00 96 GLU A N 1
ATOM 762 C CA . GLU A 1 96 ? -12.211 -1.755 18.131 1.00 91.00 96 GLU A CA 1
ATOM 763 C C . GLU A 1 96 ? -12.159 -2.581 16.827 1.00 91.00 96 GLU A C 1
ATOM 765 O O . GLU A 1 96 ? -12.714 -3.676 16.713 1.00 91.00 96 GLU A O 1
ATOM 770 N N . GLY A 1 97 ? -11.513 -2.027 15.797 1.00 88.56 97 GLY A N 1
ATOM 771 C CA . GLY A 1 97 ? -11.282 -2.701 14.524 1.00 88.56 97 GLY A CA 1
ATOM 772 C C . GLY A 1 97 ? -10.038 -3.593 14.542 1.00 88.56 97 GLY A C 1
ATOM 773 O O . GLY A 1 97 ? -9.175 -3.492 15.410 1.00 88.56 97 GLY A O 1
ATOM 774 N N . TYR A 1 98 ? -9.906 -4.451 13.531 1.00 91.44 98 TYR A N 1
ATOM 775 C CA . TYR A 1 98 ? -8.689 -5.225 13.297 1.00 91.44 98 TYR A CA 1
ATOM 776 C C . TYR A 1 98 ? -7.772 -4.495 12.307 1.00 91.44 98 TYR A C 1
ATOM 778 O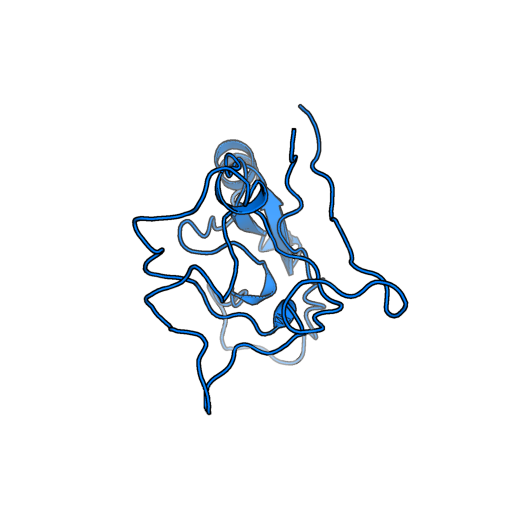 O . TYR A 1 98 ? -8.113 -4.328 11.132 1.00 91.44 98 TYR A O 1
ATOM 786 N N . PHE A 1 99 ? -6.608 -4.054 12.787 1.00 92.44 99 PHE A N 1
ATOM 787 C CA . PHE A 1 99 ? -5.621 -3.314 12.000 1.00 92.44 99 PHE A CA 1
ATOM 788 C C . PHE A 1 99 ? -4.651 -4.253 11.271 1.00 92.44 99 PHE A C 1
ATOM 790 O O . PHE A 1 99 ? -3.922 -5.026 11.895 1.00 92.44 99 PHE A O 1
ATOM 797 N N . HIS A 1 100 ? -4.591 -4.159 9.944 1.00 91.88 100 HIS A N 1
ATOM 798 C CA . HIS A 1 100 ? -3.706 -4.979 9.120 1.00 91.88 100 HIS A CA 1
ATOM 799 C C . HIS A 1 100 ? -2.383 -4.258 8.824 1.00 91.88 100 HIS A C 1
ATOM 801 O O . HIS A 1 100 ? -2.251 -3.554 7.824 1.00 91.88 100 HIS A O 1
ATOM 807 N N . GLU A 1 101 ? -1.371 -4.496 9.662 1.00 91.06 101 GLU A N 1
ATOM 808 C CA . GLU A 1 101 ? -0.032 -3.886 9.539 1.00 91.06 101 GLU A CA 1
ATOM 809 C C . GLU A 1 101 ? 0.651 -4.143 8.191 1.00 91.06 101 GLU A C 1
ATOM 811 O O . GLU A 1 101 ? 1.318 -3.274 7.632 1.00 91.06 101 GLU A O 1
ATOM 816 N N . ASN A 1 102 ? 0.462 -5.340 7.640 1.00 88.94 102 ASN A N 1
ATOM 817 C CA . ASN A 1 102 ? 1.171 -5.768 6.436 1.00 88.94 102 ASN A CA 1
ATOM 818 C C . ASN A 1 102 ? 0.414 -5.452 5.140 1.00 88.94 102 ASN A C 1
ATOM 820 O O . ASN A 1 102 ? 0.959 -5.672 4.064 1.00 88.94 102 ASN A O 1
ATOM 824 N N . ALA A 1 103 ? -0.822 -4.954 5.220 1.00 89.12 103 ALA A N 1
ATOM 825 C CA . ALA A 1 103 ? -1.632 -4.647 4.048 1.00 89.12 103 ALA A CA 1
ATOM 826 C C . ALA A 1 103 ? -1.609 -3.146 3.723 1.00 89.12 103 ALA A C 1
ATOM 828 O O . ALA A 1 103 ? -1.408 -2.285 4.588 1.00 89.12 103 ALA A O 1
ATOM 829 N N . THR A 1 104 ? -1.823 -2.843 2.450 1.00 86.31 104 THR A N 1
ATOM 830 C CA . THR A 1 104 ? -1.910 -1.487 1.888 1.00 86.31 104 THR A CA 1
ATOM 831 C C . THR A 1 104 ? -3.270 -1.239 1.236 1.00 86.31 104 THR A C 1
ATOM 833 O O . THR A 1 104 ? -3.748 -0.110 1.160 1.00 86.31 104 THR A O 1
ATOM 836 N N . LEU A 1 105 ? -3.959 -2.296 0.813 1.00 86.19 105 LEU A N 1
ATOM 837 C CA . LEU A 1 105 ? -5.268 -2.212 0.174 1.00 86.19 105 LEU A CA 1
ATOM 838 C C . LEU A 1 105 ? -6.294 -3.008 0.970 1.00 86.19 105 LEU A C 1
ATOM 840 O O . LEU A 1 105 ? -6.002 -4.100 1.452 1.00 86.19 105 LEU A O 1
ATOM 844 N N . CYS A 1 106 ? -7.527 -2.512 1.055 1.00 85.31 106 CYS A N 1
ATOM 845 C CA . CYS A 1 106 ? -8.609 -3.295 1.651 1.00 85.31 106 CYS A CA 1
ATOM 846 C C . CYS A 1 106 ? -8.953 -4.564 0.856 1.00 85.31 106 CYS A C 1
ATOM 848 O O . CYS A 1 106 ? -9.506 -5.500 1.417 1.00 85.31 106 CYS A O 1
ATOM 850 N N . SER A 1 107 ? -8.588 -4.638 -0.425 1.00 85.31 107 SER A N 1
ATOM 851 C CA . SER A 1 107 ? -8.741 -5.857 -1.225 1.00 85.31 107 SER A CA 1
ATOM 852 C C . SER A 1 107 ? -7.734 -6.960 -0.872 1.00 85.31 107 SER A C 1
ATOM 854 O O . SER A 1 107 ? -7.941 -8.111 -1.236 1.00 85.31 107 SER A O 1
ATOM 856 N N . GLN A 1 108 ? -6.662 -6.638 -0.137 1.00 87.25 108 GLN A N 1
ATOM 857 C CA . GLN A 1 108 ? -5.662 -7.612 0.322 1.00 87.25 108 GLN A CA 1
ATOM 858 C C . GLN A 1 108 ? -6.065 -8.327 1.610 1.00 87.25 108 GLN A C 1
ATOM 860 O O . GLN A 1 108 ? -5.366 -9.240 2.054 1.00 87.25 108 GLN A O 1
ATOM 865 N N . VAL A 1 109 ? -7.148 -7.885 2.246 1.00 86.00 109 VAL A N 1
ATOM 866 C CA . VAL A 1 109 ? -7.578 -8.402 3.537 1.00 86.00 109 VAL A CA 1
ATOM 867 C C . VAL A 1 109 ? -8.925 -9.075 3.379 1.00 86.00 109 VAL A C 1
ATOM 869 O O . VAL A 1 109 ? -9.883 -8.517 2.848 1.00 86.00 109 VAL A O 1
ATOM 872 N N . THR A 1 110 ? -9.010 -10.311 3.844 1.00 72.19 110 THR A N 1
ATOM 873 C CA . THR A 1 110 ? -10.293 -10.967 4.021 1.00 72.19 110 THR A CA 1
ATOM 874 C C . THR A 1 110 ? -10.865 -10.494 5.352 1.00 72.19 110 THR A C 1
ATOM 876 O O . THR A 1 110 ? -10.175 -10.515 6.369 1.00 72.19 110 THR A O 1
ATOM 879 N N . LEU A 1 111 ? -12.141 -10.094 5.379 1.00 59.41 111 LEU A N 1
ATOM 880 C CA . LEU A 1 111 ? -12.879 -9.736 6.607 1.00 59.41 111 LEU A CA 1
ATOM 881 C C . LEU A 1 111 ? -13.153 -10.964 7.508 1.00 59.41 111 LEU A C 1
ATOM 883 O O . LEU A 1 111 ? -14.134 -11.029 8.241 1.00 59.41 111 LEU A O 1
ATOM 887 N N . SER A 1 112 ? -12.293 -11.975 7.435 1.00 50.91 112 SER A N 1
ATOM 888 C CA . SER A 1 112 ? -12.423 -13.260 8.097 1.00 50.91 112 SER A CA 1
ATOM 889 C C . SER A 1 112 ? -11.664 -13.249 9.418 1.00 50.91 112 SER A C 1
ATOM 891 O O . SER A 1 112 ? -10.633 -13.906 9.557 1.00 50.91 112 SER A O 1
ATOM 893 N N . SER A 1 113 ? -12.214 -12.537 10.392 1.00 46.84 113 SER A N 1
ATOM 894 C CA . SER A 1 113 ? -11.921 -12.773 11.801 1.00 46.84 113 SER A CA 1
ATOM 895 C C . SER A 1 113 ? -13.251 -13.045 12.498 1.00 46.84 113 SER A C 1
ATOM 897 O O . SER A 1 113 ? -13.955 -12.122 12.873 1.00 46.84 113 SER A O 1
ATOM 899 N N . LEU A 1 114 ? -13.572 -14.338 12.643 1.00 39.00 114 LEU A N 1
ATOM 900 C CA . LEU A 1 114 ? -14.646 -14.896 13.479 1.00 39.00 114 LEU A CA 1
ATOM 901 C C . LEU A 1 114 ? -16.086 -14.904 12.908 1.00 39.00 114 LEU A C 1
ATOM 903 O O . LEU A 1 114 ? -16.942 -14.190 13.405 1.00 39.00 114 LEU A O 1
ATOM 907 N N . LEU A 1 115 ? -16.374 -15.773 11.923 1.00 40.78 115 LEU A N 1
ATOM 908 C CA . LEU A 1 115 ? -17.475 -16.768 11.963 1.00 40.78 115 LEU A CA 1
ATOM 909 C C . LEU A 1 115 ? -17.651 -17.431 10.581 1.00 40.78 115 LEU A C 1
ATOM 911 O O . LEU A 1 115 ? -18.440 -16.998 9.747 1.00 40.78 115 LEU A O 1
ATOM 915 N N . LEU A 1 116 ? -16.957 -18.545 10.356 1.00 41.06 116 LEU A N 1
ATOM 916 C CA . LEU A 1 116 ? -17.184 -19.443 9.216 1.00 41.06 116 LEU A CA 1
ATOM 917 C C . LEU A 1 116 ? -18.447 -20.314 9.399 1.00 41.06 116 LEU A C 1
ATOM 919 O O . LEU A 1 116 ? -18.415 -21.498 9.081 1.00 41.06 116 LEU A O 1
ATOM 923 N N . LEU A 1 117 ? -19.555 -19.785 9.939 1.00 43.62 117 LEU A N 1
ATOM 924 C CA . LEU A 1 117 ? -20.714 -20.641 10.238 1.00 43.62 117 LEU A CA 1
ATOM 925 C C . LEU A 1 117 ? -22.112 -20.168 9.859 1.00 43.62 117 LEU A C 1
ATOM 927 O O . LEU A 1 117 ? -23.002 -20.990 10.019 1.00 43.62 117 LEU A O 1
ATOM 931 N N . LEU A 1 118 ? -22.375 -18.979 9.307 1.00 41.47 118 LEU A N 1
ATOM 932 C CA . LEU A 1 118 ? -23.748 -18.677 8.860 1.00 41.47 118 LEU A CA 1
ATOM 933 C C . LEU A 1 118 ? -23.785 -17.855 7.562 1.00 41.47 118 LEU A C 1
ATOM 935 O O . LEU A 1 118 ? -23.485 -16.669 7.530 1.00 41.47 118 LEU A O 1
ATOM 939 N N . THR A 1 119 ? -24.121 -18.569 6.487 1.00 46.81 119 THR A N 1
ATOM 940 C CA . THR A 1 119 ? -24.954 -18.182 5.334 1.00 46.81 119 THR A CA 1
ATOM 941 C C . THR A 1 119 ? -25.135 -16.687 4.999 1.00 46.81 119 THR A C 1
ATOM 943 O O . THR A 1 119 ? -25.739 -15.926 5.747 1.00 46.81 119 THR A O 1
ATOM 946 N N . SER A 1 120 ? -24.758 -16.349 3.757 1.00 44.62 120 SER A N 1
ATOM 947 C CA . SER A 1 120 ? -25.407 -15.356 2.877 1.00 44.62 120 SER A CA 1
ATOM 948 C C . SER A 1 120 ? -25.380 -13.864 3.237 1.00 44.62 120 SER A C 1
ATOM 950 O O . SER A 1 120 ? -26.360 -13.168 2.974 1.00 44.62 120 SER A O 1
ATOM 952 N N . VAL A 1 121 ? -24.265 -13.318 3.721 1.00 39.84 121 VAL A N 1
ATOM 953 C CA . VAL A 1 121 ? -24.068 -11.858 3.659 1.00 39.84 121 VAL A CA 1
ATOM 954 C C . VAL A 1 121 ? -23.067 -11.547 2.553 1.00 39.84 121 VAL A C 1
ATOM 956 O O . VAL A 1 121 ? -21.862 -11.713 2.725 1.00 39.84 121 VAL A O 1
ATOM 959 N N . SER A 1 122 ? -23.576 -11.118 1.393 1.00 41.91 122 SER A N 1
ATOM 960 C CA . SER A 1 122 ? -22.776 -10.456 0.358 1.00 41.91 122 SER A CA 1
ATOM 961 C C . SER A 1 122 ? -22.201 -9.169 0.944 1.00 41.91 122 SER A C 1
ATOM 963 O O . SER A 1 122 ? -22.810 -8.101 0.884 1.00 41.91 122 SER A O 1
ATOM 965 N N . LEU A 1 123 ? -21.033 -9.295 1.564 1.00 42.94 123 LEU A N 1
ATOM 966 C CA . LEU A 1 123 ? -20.260 -8.178 2.069 1.00 42.94 123 LEU A CA 1
ATOM 967 C C . LEU A 1 123 ? -19.722 -7.434 0.847 1.00 42.94 123 LEU A C 1
ATOM 969 O O . LEU A 1 123 ? -18.828 -7.916 0.153 1.00 42.94 123 LEU A O 1
ATOM 973 N N . HIS A 1 124 ? -20.317 -6.282 0.545 1.00 37.09 124 HIS A N 1
ATOM 974 C CA . HIS A 1 124 ? -19.771 -5.355 -0.435 1.00 37.09 124 HIS A CA 1
ATOM 975 C C . HIS A 1 124 ? -18.413 -4.876 0.090 1.00 37.09 124 HIS A C 1
ATOM 977 O O . HIS A 1 124 ? -18.327 -3.907 0.844 1.00 37.09 124 HIS A O 1
ATOM 983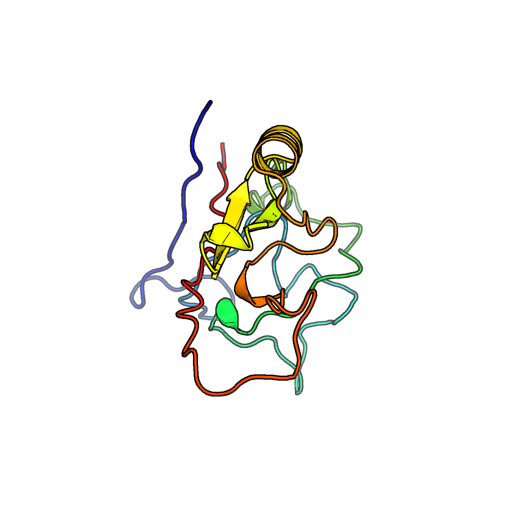 N N . MET A 1 125 ? -17.345 -5.579 -0.290 1.00 38.84 125 MET A N 1
ATOM 984 C CA . MET A 1 125 ? -15.976 -5.098 -0.164 1.00 38.84 125 MET A CA 1
ATOM 985 C C . MET A 1 125 ? -15.846 -3.875 -1.070 1.00 38.84 125 MET A C 1
ATOM 987 O O . MET A 1 125 ? -15.523 -3.978 -2.251 1.00 38.84 125 MET A O 1
ATOM 991 N N . VAL A 1 126 ? -16.162 -2.698 -0.534 1.00 40.72 126 VAL A N 1
ATOM 992 C CA . VAL A 1 126 ? -15.829 -1.443 -1.199 1.00 40.72 126 VAL A CA 1
ATOM 993 C C . VAL A 1 126 ? -14.310 -1.411 -1.281 1.00 40.72 126 VAL A C 1
ATOM 995 O O . VAL A 1 126 ? -13.631 -1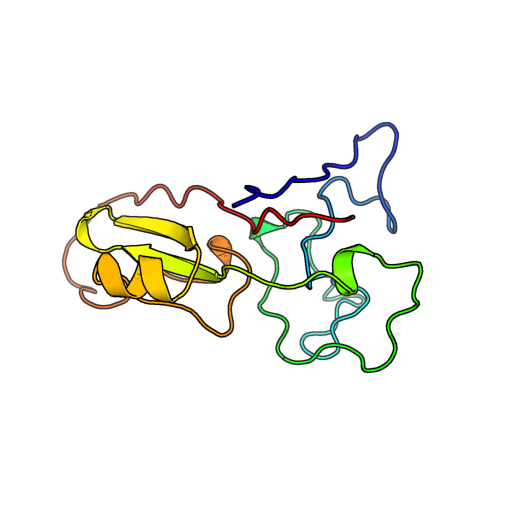.416 -0.256 1.00 40.72 126 VAL A O 1
ATOM 998 N N . VAL A 1 127 ? -13.786 -1.418 -2.503 1.00 42.56 127 VAL A N 1
ATOM 999 C CA . VAL A 1 127 ? -12.364 -1.250 -2.797 1.00 42.56 127 VAL A CA 1
ATOM 1000 C C . VAL A 1 127 ? -11.927 0.107 -2.252 1.00 42.56 127 VAL A C 1
ATOM 1002 O O . VAL A 1 127 ? -12.019 1.135 -2.917 1.00 42.56 127 VAL A O 1
ATOM 1005 N N . THR A 1 128 ? -11.470 0.135 -1.010 1.00 44.00 128 THR A N 1
ATOM 1006 C CA . THR A 1 128 ? -10.787 1.283 -0.427 1.00 44.00 128 THR A CA 1
ATOM 1007 C C . THR A 1 128 ? -9.293 1.026 -0.579 1.00 44.00 128 THR A C 1
ATOM 1009 O O . THR A 1 128 ? -8.630 0.428 0.267 1.00 44.00 128 THR A O 1
ATOM 1012 N N . ALA A 1 129 ? -8.763 1.418 -1.738 1.00 41.19 129 ALA A N 1
ATOM 1013 C CA . ALA A 1 129 ? -7.326 1.530 -1.938 1.00 41.19 129 ALA A CA 1
ATOM 1014 C C . ALA A 1 129 ? -6.789 2.718 -1.125 1.00 41.19 129 ALA A C 1
ATOM 1016 O O . ALA A 1 129 ? -7.466 3.746 -1.012 1.00 41.19 129 ALA A O 1
ATOM 1017 N N . GLN A 1 130 ? -5.586 2.579 -0.560 1.00 40.88 130 GLN A N 1
ATOM 1018 C CA . GLN A 1 130 ? -4.859 3.671 0.084 1.00 40.88 130 GLN A CA 1
ATOM 1019 C C . GLN A 1 130 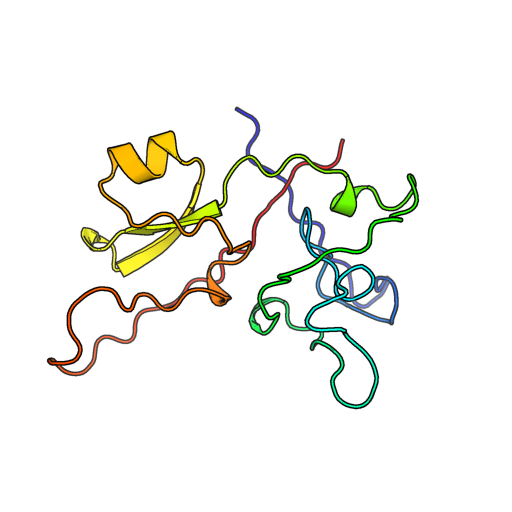? -4.753 4.848 -0.881 1.00 40.88 130 GLN A C 1
ATOM 1021 O O . GLN A 1 130 ? -4.040 4.839 -1.878 1.00 40.88 130 GLN A O 1
ATOM 1026 N N . LYS A 1 131 ? -5.497 5.891 -0.558 1.00 38.44 131 LYS A N 1
ATOM 1027 C CA . LYS A 1 131 ? -5.270 7.219 -1.083 1.00 38.44 131 LYS A CA 1
ATOM 1028 C C . LYS A 1 131 ? -4.019 7.709 -0.339 1.00 38.44 131 LYS A C 1
ATOM 1030 O O . LYS A 1 131 ? -3.953 7.556 0.881 1.00 38.44 131 LYS A O 1
ATOM 1035 N N . ALA A 1 132 ? -3.070 8.346 -1.013 1.00 37.91 132 ALA A N 1
ATOM 1036 C CA . ALA A 1 132 ? -1.938 8.963 -0.332 1.00 37.91 132 ALA A CA 1
ATOM 1037 C C . ALA A 1 132 ? -1.549 10.291 -0.956 1.00 37.91 132 ALA A C 1
ATOM 1039 O O . ALA A 1 132 ? -1.733 10.530 -2.143 1.00 37.91 132 ALA A O 1
ATOM 1040 N N . VAL A 1 133 ? -1.057 11.178 -0.105 1.00 31.64 133 VAL A N 1
ATOM 1041 C CA . VAL A 1 133 ? -0.554 12.489 -0.493 1.00 31.64 133 VAL A CA 1
ATOM 1042 C C . VAL A 1 133 ? 0.806 12.265 -1.154 1.00 31.64 133 VAL A C 1
ATOM 1044 O O . VAL A 1 133 ? 1.740 11.845 -0.475 1.00 31.64 133 VAL A O 1
ATOM 1047 N N . SER A 1 134 ? 0.924 12.514 -2.462 1.00 30.92 134 SER A N 1
ATOM 1048 C CA . SER A 1 134 ? 2.208 13.010 -2.959 1.00 30.92 134 SER A CA 1
ATOM 1049 C C . SER A 1 134 ? 2.273 14.480 -2.562 1.00 30.92 134 SER A C 1
ATOM 1051 O O . SER A 1 134 ? 1.264 15.188 -2.652 1.00 30.92 134 SER A O 1
ATOM 1053 N N . GLN A 1 135 ? 3.430 14.912 -2.066 1.00 31.47 135 GLN A N 1
ATOM 1054 C CA . GLN A 1 135 ? 3.787 16.321 -2.206 1.00 31.47 135 GLN A CA 1
ATOM 1055 C C . GLN A 1 135 ? 3.881 16.668 -3.696 1.00 31.47 135 GLN A C 1
ATOM 1057 O O . GLN A 1 135 ? 4.103 15.729 -4.506 1.00 31.47 135 GLN A O 1
#

Foldseek 3Di:
DDQFAADFAPQVGADPPSARHDAAALDDLPFAVVVHQDPPNHQDSPPLRDEQRPGGHPDDDPVPQSNVFDQQWFWWQQPVVNETETDHPVVSVVSVTDGDPRGQWLSNDDSPDDDPDDDDDPRPHPTHGHRTDRD